Protein AF-A0A7T7VUC1-F1 (afdb_monomer)

Radius of gyration: 13.05 Å; Cα contacts (8 Å, |Δi|>4): 227; chains: 1; bounding box: 30×22×36 Å

Nearest PDB structures (foldseek):
  8wc1-assembly1_A  TM=5.436E-01  e=1.187E+00  Monoglobus pectinilyticus
  4y6x-assembly1_A-2  TM=5.041E-01  e=2.964E+00  Tobacco streak virus
  8ic1-assembly1_A  TM=3.530E-01  e=2.964E+00  Microbacterium arabinogalactanolyticum
  8hhv-assembly1_A  TM=3.294E-01  e=2.809E+00  Microbacterium arabinogalactanolyticum
  3osv-assembly1_A  TM=3.887E-01  e=7.809E+00  Pseudomonas aeruginosa

Sequence (94 aa):
MKIARLGPGCVVKETLIEASADLSAVNFTIGTESEPAKYGAAIAGPAANGAKIVYPPLARKLDANARAEDVFLFPSAAIAGAGAVRTTLRASHR

Solvent-accessible surface area (backbone atoms only — not comparable to full-atom values): 5127 Å² total; per-residue (Å²): 86,82,67,50,71,45,52,48,25,25,24,61,59,37,35,40,39,33,23,64,46,69,30,53,90,32,34,36,21,31,16,30,94,92,41,49,55,64,53,22,70,76,37,65,39,24,45,56,70,27,65,39,77,43,67,33,81,75,56,66,55,38,48,73,85,43,74,65,41,62,33,29,45,45,60,76,54,89,76,82,61,90,79,35,63,48,70,48,74,45,67,46,78,112

Foldseek 3Di:
DWADKAAAQKWWAKKKKFFQAAQQVKWKAKDAPVCRNQFHDTDGAAGHRDMDMGGGPDTPHRHNPHHTGTMDID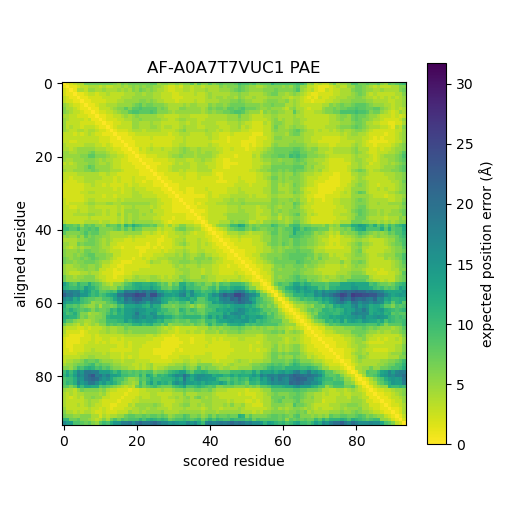IPDDDPDDPRMDMDIDMDRD

Mean predicted aligned error: 5.42 Å

Secondary structure (DSSP, 8-state):
-EEEEEPTTEEEEEEEEEESS--TT-EEEEE-SS-TTTT---EE-PPTTEEEEE--TT--PPPTTSPPEEEEEEESSPPPSTTSEEEEEEEEE-

Structure (mmCIF, N/CA/C/O backbone):
data_AF-A0A7T7VUC1-F1
#
_entry.id   AF-A0A7T7VUC1-F1
#
loop_
_atom_site.group_PDB
_atom_site.id
_atom_site.type_symbol
_atom_site.label_atom_id
_atom_site.label_alt_id
_atom_site.label_comp_id
_atom_site.label_asym_id
_atom_site.label_entity_id
_atom_site.label_seq_id
_atom_site.pdbx_PDB_ins_code
_atom_site.Cartn_x
_atom_site.Cartn_y
_atom_site.Cartn_z
_atom_site.occupancy
_atom_site.B_iso_or_equiv
_atom_site.auth_seq_id
_atom_site.auth_comp_id
_atom_site.auth_asym_id
_atom_site.auth_atom_id
_atom_site.pdbx_PDB_model_num
ATOM 1 N N . MET A 1 1 ? -3.268 9.249 -0.930 1.00 85.56 1 MET A N 1
ATOM 2 C CA . MET A 1 1 ? -2.124 9.763 -0.136 1.00 85.56 1 MET A CA 1
ATOM 3 C C . MET A 1 1 ? -0.826 9.365 -0.825 1.00 85.56 1 MET A C 1
ATOM 5 O O . MET A 1 1 ? -0.680 8.185 -1.112 1.00 85.56 1 MET A O 1
ATOM 9 N N . LYS A 1 2 ? 0.093 10.296 -1.121 1.00 87.38 2 LYS A N 1
ATOM 10 C CA . LYS A 1 2 ? 1.412 9.950 -1.687 1.00 87.38 2 LYS A CA 1
ATOM 11 C C . LYS A 1 2 ? 2.266 9.262 -0.621 1.00 87.38 2 LYS A C 1
ATOM 13 O O . LYS A 1 2 ? 2.347 9.772 0.491 1.00 87.38 2 LYS A O 1
ATOM 18 N N . ILE A 1 3 ? 2.895 8.138 -0.961 1.00 88.44 3 ILE A N 1
ATOM 19 C CA . ILE A 1 3 ? 3.702 7.346 -0.015 1.00 88.44 3 ILE A CA 1
ATOM 20 C C . ILE A 1 3 ? 5.169 7.203 -0.429 1.00 88.44 3 ILE A C 1
ATOM 22 O O . ILE A 1 3 ? 6.026 7.047 0.433 1.00 88.44 3 ILE A O 1
ATOM 26 N N . ALA A 1 4 ? 5.481 7.270 -1.725 1.00 88.00 4 ALA A N 1
ATOM 27 C CA . ALA A 1 4 ? 6.852 7.164 -2.217 1.00 88.00 4 ALA A CA 1
ATOM 28 C C . ALA A 1 4 ? 7.000 7.797 -3.606 1.00 88.00 4 ALA A C 1
ATOM 30 O O . ALA A 1 4 ? 6.012 8.072 -4.286 1.00 88.00 4 ALA A O 1
ATOM 31 N N . ARG A 1 5 ? 8.250 7.982 -4.039 1.00 89.19 5 ARG A N 1
ATOM 32 C CA . ARG A 1 5 ? 8.606 8.233 -5.437 1.00 89.19 5 ARG A CA 1
ATOM 33 C C . ARG A 1 5 ? 9.574 7.147 -5.896 1.00 89.19 5 ARG A C 1
ATOM 35 O O . ARG A 1 5 ? 10.651 7.010 -5.322 1.00 89.19 5 ARG A O 1
ATOM 42 N N . LEU A 1 6 ? 9.181 6.362 -6.894 1.00 86.25 6 LEU A N 1
ATOM 43 C CA . LEU A 1 6 ? 9.995 5.289 -7.457 1.00 86.25 6 LEU A CA 1
ATOM 44 C C . LEU A 1 6 ? 10.881 5.828 -8.572 1.00 86.25 6 LEU A C 1
ATOM 46 O O . LEU A 1 6 ? 10.396 6.460 -9.508 1.00 86.25 6 LEU A O 1
ATOM 50 N N . GLY A 1 7 ? 12.181 5.563 -8.469 1.00 84.12 7 GLY A N 1
ATOM 51 C CA . GLY A 1 7 ? 13.130 5.815 -9.547 1.00 84.12 7 GLY A CA 1
ATOM 52 C C . GLY A 1 7 ? 13.018 4.781 -10.677 1.00 84.12 7 GLY A C 1
ATOM 53 O O . GLY A 1 7 ? 12.476 3.693 -10.454 1.00 84.12 7 GLY A O 1
ATOM 54 N N . PRO A 1 8 ? 13.538 5.097 -11.875 1.00 83.38 8 PRO A N 1
ATOM 55 C CA . PRO A 1 8 ? 13.561 4.170 -13.007 1.00 83.38 8 PRO A CA 1
ATOM 56 C C . PRO A 1 8 ? 14.252 2.852 -12.629 1.00 83.38 8 PRO A C 1
ATOM 58 O O . PRO A 1 8 ? 15.188 2.849 -11.831 1.00 83.38 8 PRO A O 1
ATOM 61 N N . GLY A 1 9 ? 13.772 1.721 -13.154 1.00 78.56 9 GLY A N 1
ATOM 62 C CA . GLY A 1 9 ? 14.340 0.399 -12.855 1.00 78.56 9 GLY A CA 1
ATOM 63 C C . GLY A 1 9 ? 14.015 -0.164 -11.463 1.00 78.56 9 GLY A C 1
ATOM 64 O O . GLY A 1 9 ? 14.361 -1.314 -11.174 1.00 78.56 9 GLY A O 1
ATOM 65 N N . CYS A 1 10 ? 13.323 0.589 -10.601 1.00 84.12 10 CYS A N 1
ATOM 66 C CA . CYS A 1 10 ? 12.874 0.094 -9.304 1.00 84.12 10 CYS A CA 1
ATOM 67 C C . CYS A 1 10 ? 11.641 -0.813 -9.415 1.00 84.12 10 CYS A C 1
ATOM 69 O O . CYS A 1 10 ? 10.752 -0.636 -10.250 1.00 84.12 10 CYS A O 1
ATOM 71 N N . VAL A 1 11 ? 11.575 -1.775 -8.498 1.00 83.06 11 VAL A N 1
ATOM 72 C CA . VAL A 1 11 ? 10.455 -2.702 -8.327 1.00 83.06 11 VAL A CA 1
ATOM 73 C C . VAL A 1 11 ? 9.926 -2.583 -6.903 1.00 83.06 11 VAL A C 1
ATOM 75 O O . VAL A 1 11 ? 10.707 -2.714 -5.959 1.00 83.06 11 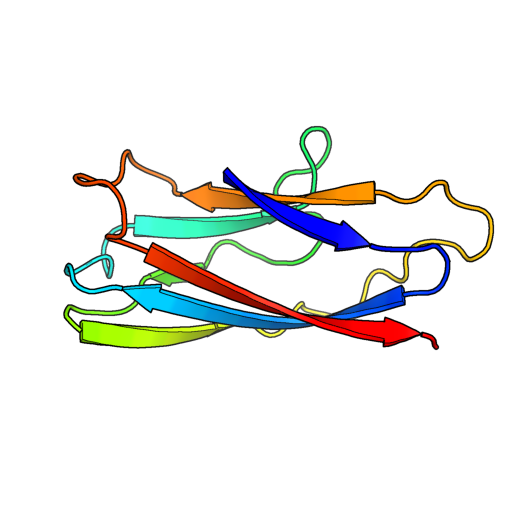VAL A O 1
ATOM 78 N N . VAL A 1 12 ? 8.612 -2.402 -6.741 1.00 83.56 12 VAL A N 1
ATOM 79 C CA . VAL A 1 12 ? 7.951 -2.497 -5.428 1.00 83.56 12 VAL A CA 1
ATOM 80 C C . VAL A 1 12 ? 7.976 -3.951 -4.962 1.00 83.56 12 VAL A C 1
ATOM 82 O O . VAL A 1 12 ? 7.507 -4.842 -5.669 1.00 83.56 12 VAL A O 1
ATOM 85 N N . LYS A 1 13 ? 8.552 -4.195 -3.783 1.00 84.75 13 LYS A N 1
ATOM 86 C CA . LYS A 1 13 ? 8.663 -5.528 -3.176 1.00 84.75 13 LYS A CA 1
ATOM 87 C C . LYS A 1 13 ? 7.547 -5.793 -2.189 1.00 84.75 13 LYS A C 1
ATOM 89 O O . LYS A 1 13 ? 6.918 -6.841 -2.240 1.00 84.75 13 LYS A O 1
ATOM 94 N N . GLU A 1 14 ? 7.320 -4.834 -1.307 1.00 87.19 14 GLU A N 1
ATOM 95 C CA . GLU A 1 14 ? 6.286 -4.909 -0.291 1.00 87.19 14 GLU A CA 1
ATOM 96 C C . GLU A 1 14 ? 5.878 -3.505 0.139 1.00 87.19 14 GLU A C 1
ATOM 98 O O . GLU A 1 14 ? 6.650 -2.545 0.040 1.00 87.19 14 GLU A O 1
ATOM 103 N N . THR A 1 15 ? 4.647 -3.394 0.619 1.00 87.62 15 THR A N 1
ATOM 104 C CA . THR A 1 15 ? 4.140 -2.197 1.281 1.00 87.62 15 THR A CA 1
ATOM 105 C C . THR A 1 15 ? 3.558 -2.597 2.625 1.00 87.62 15 THR A C 1
ATOM 107 O O . THR A 1 15 ? 2.643 -3.412 2.689 1.00 87.62 15 THR A O 1
ATOM 110 N N . LEU A 1 16 ? 4.104 -2.032 3.694 1.00 90.50 16 LEU A N 1
ATOM 111 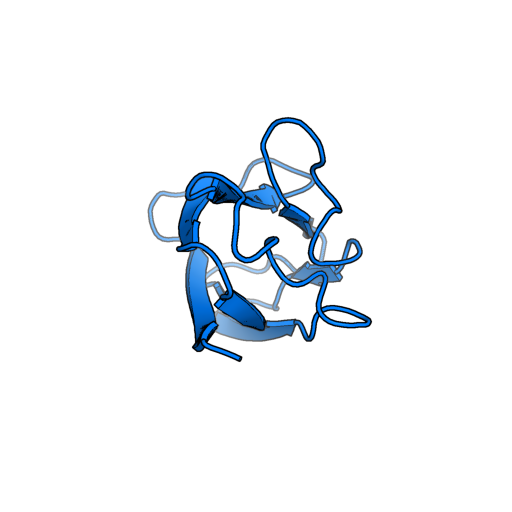C CA . LEU A 1 16 ? 3.603 -2.172 5.053 1.00 90.50 16 LEU A CA 1
ATOM 112 C C . LEU A 1 16 ? 2.631 -1.026 5.343 1.00 90.50 16 LEU A C 1
ATOM 114 O O . LEU A 1 16 ? 2.981 0.139 5.149 1.00 90.50 16 LEU A O 1
ATOM 118 N N . ILE A 1 17 ? 1.439 -1.364 5.822 1.00 90.38 17 ILE A N 1
ATOM 119 C CA . ILE A 1 17 ? 0.412 -0.430 6.284 1.00 90.38 17 ILE A CA 1
ATOM 120 C C . ILE A 1 17 ? 0.197 -0.689 7.769 1.00 90.38 17 ILE A C 1
ATOM 122 O O . ILE A 1 17 ? -0.241 -1.771 8.149 1.00 90.38 17 ILE A O 1
ATOM 126 N N . GLU A 1 18 ? 0.495 0.299 8.597 1.00 90.88 18 GLU A N 1
ATOM 127 C CA . GLU A 1 18 ? 0.260 0.276 10.039 1.00 90.88 18 GLU A CA 1
ATOM 128 C C . GLU A 1 18 ? -0.851 1.270 10.352 1.00 90.88 18 GLU A C 1
ATOM 130 O O . GLU A 1 18 ? -0.873 2.362 9.777 1.00 90.88 18 GLU A O 1
ATOM 135 N N . ALA A 1 19 ? -1.764 0.911 11.250 1.00 89.62 19 ALA A N 1
ATOM 136 C CA . ALA A 1 19 ? -2.829 1.812 11.662 1.00 89.62 19 ALA A CA 1
ATOM 137 C C . ALA A 1 19 ? -3.052 1.780 13.168 1.00 89.62 19 ALA A C 1
ATOM 139 O O . ALA A 1 19 ? -3.001 0.722 13.788 1.00 89.62 19 ALA A O 1
ATOM 140 N N . SER A 1 20 ? -3.347 2.940 13.751 1.00 88.31 20 SER A N 1
ATOM 141 C CA . SER A 1 20 ? -3.766 3.049 15.154 1.00 88.31 20 SER A CA 1
ATOM 142 C C . SER A 1 20 ? -5.273 2.828 15.341 1.00 88.31 20 SER A C 1
ATOM 144 O O . SER A 1 20 ? -5.709 2.434 16.419 1.00 88.31 20 SER A O 1
ATO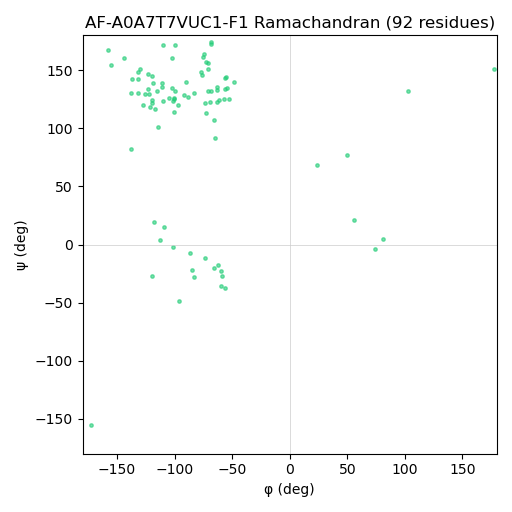M 146 N N . ALA A 1 21 ? -6.070 3.023 14.286 1.00 88.56 21 ALA A N 1
ATOM 147 C CA . ALA A 1 21 ? -7.511 2.766 14.258 1.00 88.56 21 ALA A CA 1
ATOM 148 C C . ALA A 1 21 ? -7.843 1.449 13.539 1.00 88.56 21 ALA A C 1
ATOM 150 O O . ALA A 1 21 ? -7.034 0.937 12.766 1.00 88.56 21 ALA A O 1
ATOM 151 N N . ASP A 1 22 ? -9.039 0.904 13.783 1.00 89.12 22 ASP A N 1
ATOM 152 C CA . ASP A 1 22 ? -9.527 -0.265 13.048 1.00 89.12 22 ASP A CA 1
ATOM 153 C C . ASP A 1 22 ? -9.908 0.130 11.619 1.00 89.12 22 ASP A C 1
ATOM 155 O O . ASP A 1 22 ? -10.853 0.889 11.399 1.00 89.12 22 ASP A O 1
ATOM 159 N N . LEU A 1 23 ? -9.151 -0.383 10.649 1.00 90.50 23 LEU A N 1
ATOM 160 C CA . LEU A 1 23 ? -9.347 -0.149 9.222 1.00 90.50 23 LEU A CA 1
ATOM 161 C C . LEU A 1 23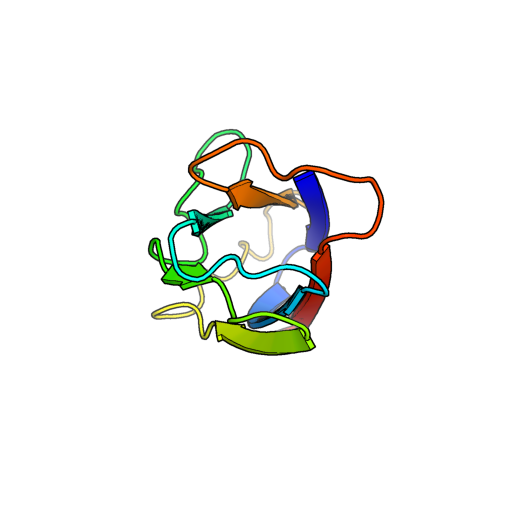 ? -9.662 -1.451 8.481 1.00 90.50 23 LEU A C 1
ATOM 163 O O . LEU A 1 23 ? -9.537 -1.505 7.258 1.00 90.50 23 LEU A O 1
ATOM 167 N N . SER A 1 24 ? -10.098 -2.496 9.191 1.00 89.50 24 SER A N 1
ATOM 168 C CA . SER A 1 24 ? -10.453 -3.793 8.601 1.00 89.50 24 SER A CA 1
ATOM 169 C C . SER A 1 24 ? -11.576 -3.698 7.558 1.00 89.50 24 SER A C 1
ATOM 171 O O . SER A 1 24 ? -11.605 -4.488 6.615 1.00 89.50 24 SER A O 1
ATOM 173 N N . ALA A 1 25 ? -12.452 -2.694 7.673 1.00 89.44 25 ALA A N 1
ATOM 174 C CA . ALA A 1 25 ? -13.517 -2.395 6.712 1.00 89.44 25 ALA A CA 1
ATOM 175 C C . ALA A 1 25 ? -13.080 -1.491 5.539 1.00 89.44 25 ALA A C 1
ATOM 177 O O . ALA A 1 25 ? -13.855 -1.266 4.609 1.00 89.44 25 ALA A O 1
ATOM 178 N N . VAL A 1 26 ? -11.860 -0.948 5.571 1.00 89.94 26 VAL A N 1
ATOM 179 C CA . VAL A 1 26 ? -11.329 -0.074 4.520 1.00 89.94 26 VAL A CA 1
ATOM 180 C C . VAL A 1 26 ? -10.414 -0.886 3.622 1.00 89.94 26 VAL A C 1
ATOM 182 O O . VAL A 1 26 ? -9.460 -1.502 4.087 1.00 89.94 26 VAL A O 1
ATOM 185 N N . ASN A 1 27 ? -10.668 -0.861 2.320 1.00 91.00 27 ASN A N 1
ATOM 186 C CA . ASN A 1 27 ? -9.767 -1.461 1.349 1.00 91.00 27 ASN A CA 1
ATOM 187 C C . ASN A 1 27 ? -8.734 -0.439 0.883 1.00 91.00 27 ASN A C 1
ATOM 189 O O . ASN 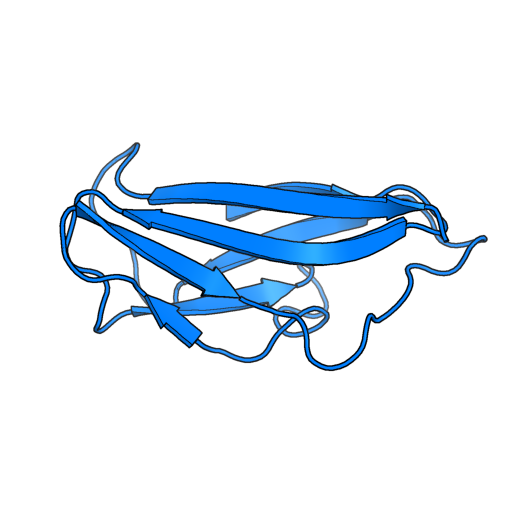A 1 27 ? -9.057 0.720 0.638 1.00 91.00 27 ASN A O 1
ATOM 193 N N . PHE A 1 28 ? -7.497 -0.883 0.722 1.00 89.25 28 PHE A N 1
ATOM 194 C CA . PHE A 1 28 ? -6.371 -0.081 0.279 1.00 89.25 28 PHE A CA 1
ATOM 195 C C . PHE A 1 28 ? -5.877 -0.576 -1.070 1.00 89.25 28 PHE A C 1
ATOM 197 O O . PHE A 1 28 ? -5.646 -1.768 -1.249 1.00 89.25 28 PHE A O 1
ATOM 204 N N . THR A 1 29 ? -5.674 0.348 -2.001 1.00 90.12 29 THR A N 1
ATOM 205 C CA . THR A 1 29 ? -5.081 0.057 -3.311 1.00 90.12 29 THR A CA 1
ATOM 206 C C . THR A 1 29 ? -3.797 0.861 -3.475 1.00 90.12 29 THR A C 1
ATOM 208 O O . THR A 1 29 ? -3.699 1.981 -2.966 1.00 90.12 29 THR A O 1
ATOM 211 N N . ILE A 1 30 ? -2.797 0.283 -4.142 1.00 87.81 30 ILE A N 1
ATOM 212 C CA . ILE A 1 30 ? -1.487 0.906 -4.341 1.00 87.81 30 ILE A CA 1
ATOM 213 C C . ILE A 1 30 ? -1.242 1.061 -5.837 1.00 87.81 30 ILE A C 1
ATOM 215 O O . ILE A 1 30 ? -1.254 0.087 -6.596 1.00 87.81 30 ILE A O 1
ATOM 219 N N . GLY A 1 31 ? -0.968 2.290 -6.253 1.00 88.69 31 GLY A N 1
ATOM 220 C CA . GLY A 1 31 ? -0.830 2.610 -7.663 1.00 88.69 31 GLY A CA 1
ATOM 221 C C . GLY A 1 31 ? -0.341 4.026 -7.896 1.00 88.69 31 GLY A C 1
ATOM 222 O O . GLY A 1 31 ? 0.313 4.628 -7.045 1.00 88.69 31 GLY A O 1
ATOM 223 N N . THR A 1 32 ? -0.677 4.544 -9.065 1.00 89.81 32 THR A N 1
ATOM 224 C CA . THR A 1 32 ? -0.406 5.920 -9.488 1.00 89.81 32 THR A CA 1
ATOM 225 C C . THR A 1 32 ? -1.718 6.687 -9.560 1.00 89.81 32 THR A C 1
ATOM 227 O O . THR A 1 32 ? -2.789 6.092 -9.463 1.00 89.81 32 THR A O 1
ATOM 230 N N . GLU A 1 33 ? -1.663 8.003 -9.763 1.00 89.81 33 GLU A N 1
ATOM 231 C CA . GLU A 1 33 ? -2.884 8.787 -10.001 1.00 89.81 33 GLU A CA 1
ATOM 232 C C . GLU A 1 33 ? -3.652 8.313 -11.244 1.00 89.81 33 GLU A C 1
ATOM 234 O O . GLU A 1 33 ? -4.878 8.297 -11.237 1.00 89.81 33 GLU A O 1
ATOM 239 N N . SER A 1 34 ? -2.939 7.893 -12.293 1.00 89.06 34 SER A N 1
ATOM 240 C CA . SER A 1 34 ? -3.534 7.416 -13.546 1.00 89.06 34 SER A CA 1
ATOM 241 C C . SER A 1 34 ? -3.964 5.946 -13.515 1.00 89.06 34 SER A C 1
ATOM 243 O O . SER A 1 34 ? -4.884 5.566 -14.232 1.00 89.06 34 SER A O 1
ATOM 245 N N . GLU A 1 35 ? -3.315 5.111 -12.702 1.00 88.38 35 GLU A N 1
ATOM 246 C CA . GLU A 1 35 ? -3.568 3.671 -12.601 1.00 88.38 35 GLU A CA 1
ATOM 247 C C . GLU A 1 35 ? -3.544 3.255 -11.109 1.00 88.38 35 GLU A C 1
ATOM 249 O O . GLU A 1 35 ? -2.528 2.764 -10.599 1.00 88.38 35 GLU A O 1
ATOM 254 N N . PRO A 1 36 ? -4.658 3.447 -10.368 1.00 87.12 36 PRO A N 1
ATOM 255 C CA . PRO A 1 36 ? -4.708 3.263 -8.909 1.00 87.12 36 PRO A CA 1
ATOM 256 C C . PRO A 1 36 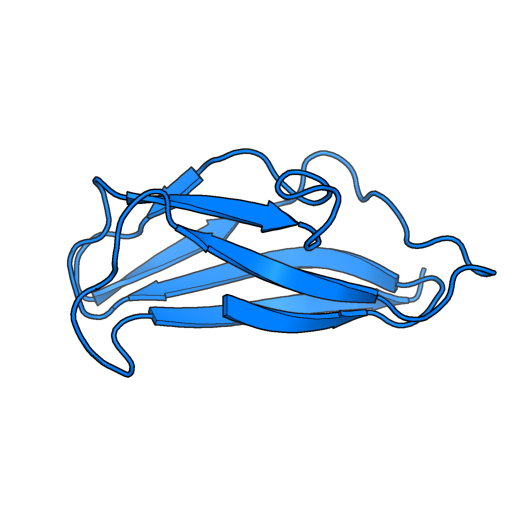? -4.419 1.843 -8.408 1.00 87.12 36 PRO A C 1
ATOM 258 O O . PRO A 1 36 ? -4.096 1.672 -7.235 1.00 87.12 36 PRO A O 1
ATOM 261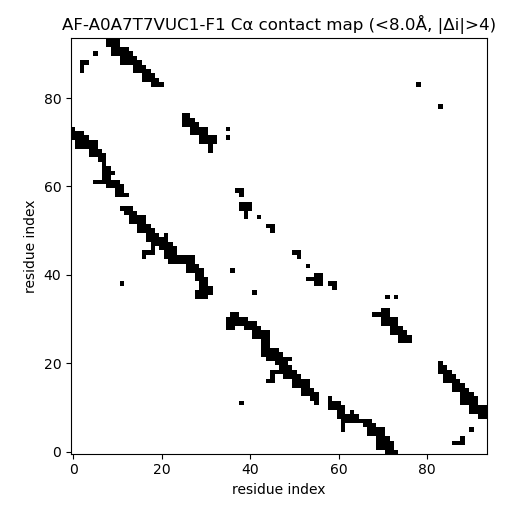 N N . ALA A 1 37 ? -4.504 0.839 -9.287 1.00 85.69 37 ALA A N 1
ATOM 262 C CA . ALA A 1 37 ? -4.225 -0.570 -8.999 1.00 85.69 37 ALA A CA 1
ATOM 263 C C . ALA A 1 37 ? -2.935 -1.094 -9.660 1.00 85.69 37 ALA A C 1
ATOM 265 O O . ALA A 1 37 ? -2.724 -2.303 -9.742 1.00 85.69 37 ALA A O 1
ATOM 266 N N . LYS A 1 38 ? -2.058 -0.200 -10.141 1.00 84.31 38 LYS A N 1
ATOM 267 C CA . LYS A 1 38 ? -0.839 -0.570 -10.883 1.00 84.31 38 LYS A CA 1
ATOM 268 C C . LYS A 1 38 ? 0.085 -1.526 -10.123 1.00 84.31 38 LYS A C 1
ATOM 270 O O . LYS A 1 38 ? 0.704 -2.391 -10.741 1.00 84.31 38 LYS A O 1
ATOM 275 N N . TYR A 1 39 ? 0.208 -1.351 -8.806 1.00 81.69 39 TYR A N 1
ATOM 276 C CA . TYR A 1 39 ? 1.175 -2.066 -7.965 1.00 81.69 39 TYR A CA 1
ATOM 277 C C . TYR A 1 39 ? 0.526 -3.037 -6.975 1.00 81.69 39 TYR A C 1
ATOM 279 O O . TYR A 1 39 ? 1.224 -3.636 -6.163 1.00 81.69 39 TYR A O 1
ATOM 287 N N . GLY A 1 40 ? -0.791 -3.213 -6.999 1.00 77.44 40 GLY A N 1
ATOM 288 C CA . GLY A 1 40 ? -1.461 -4.092 -6.052 1.00 77.44 40 GLY A CA 1
ATOM 289 C C . GLY A 1 40 ? -2.968 -4.097 -6.218 1.00 77.44 40 GLY A C 1
ATOM 290 O O . GLY A 1 40 ? -3.565 -3.106 -6.632 1.00 77.44 40 GLY A O 1
ATOM 291 N N . ALA A 1 41 ? -3.573 -5.227 -5.863 1.00 75.12 41 ALA A N 1
ATOM 292 C CA . ALA A 1 41 ? -5.017 -5.326 -5.726 1.00 75.12 41 ALA A CA 1
ATOM 293 C C . ALA A 1 41 ? -5.492 -4.630 -4.442 1.00 75.12 41 ALA A C 1
ATOM 295 O O . ALA A 1 41 ? -4.703 -4.368 -3.529 1.00 75.12 41 ALA A O 1
ATOM 296 N N . ALA A 1 42 ? -6.797 -4.371 -4.372 1.00 84.44 42 ALA A N 1
ATOM 297 C CA . ALA A 1 42 ? -7.440 -3.879 -3.165 1.00 84.44 42 ALA A CA 1
ATOM 298 C C . ALA A 1 42 ? -7.280 -4.898 -2.023 1.00 84.44 42 ALA A C 1
ATOM 300 O O . ALA A 1 42 ? -7.666 -6.060 -2.157 1.00 84.44 42 ALA A O 1
ATOM 301 N N . ILE A 1 43 ? -6.721 -4.457 -0.898 1.00 87.25 43 ILE A N 1
ATOM 302 C CA . ILE A 1 43 ? -6.538 -5.273 0.306 1.00 87.25 43 ILE A CA 1
ATOM 303 C C . ILE A 1 43 ? -7.218 -4.615 1.499 1.00 87.25 43 ILE A C 1
ATOM 305 O O . ILE A 1 43 ? -7.038 -3.423 1.734 1.00 87.25 43 ILE A O 1
ATOM 309 N N . ALA A 1 44 ? -7.965 -5.394 2.280 1.00 89.44 44 ALA A N 1
ATOM 310 C CA . ALA A 1 44 ? -8.542 -4.906 3.532 1.00 89.44 44 ALA A CA 1
ATOM 311 C C . ALA A 1 44 ? -7.439 -4.369 4.453 1.00 89.44 44 ALA A C 1
ATOM 313 O O . ALA A 1 44 ? -6.355 -4.953 4.488 1.00 89.44 44 ALA A O 1
ATOM 314 N N . GLY A 1 45 ? -7.698 -3.299 5.195 1.00 90.00 45 GLY A N 1
ATOM 315 C CA . GLY A 1 45 ? -6.748 -2.699 6.122 1.00 90.00 45 GLY A CA 1
ATOM 316 C C . GLY A 1 45 ? -6.441 -3.566 7.343 1.00 90.00 45 GLY A C 1
ATOM 317 O O . GLY A 1 45 ? -7.020 -4.643 7.522 1.00 90.00 45 GLY A O 1
ATOM 318 N N . PRO A 1 46 ? -5.487 -3.128 8.180 1.00 92.00 46 PRO A N 1
ATOM 319 C CA . PRO A 1 46 ? -5.232 -3.749 9.473 1.00 92.00 46 PRO A CA 1
ATOM 320 C C . PRO A 1 46 ? -6.347 -3.432 10.484 1.00 92.00 46 PRO A C 1
ATOM 322 O O . PRO A 1 46 ? -7.042 -2.421 10.373 1.00 92.00 46 PRO A O 1
ATOM 325 N N . ALA A 1 47 ? -6.479 -4.289 11.498 1.00 91.00 47 ALA A N 1
ATOM 326 C CA . ALA A 1 47 ? -7.247 -3.980 12.703 1.00 91.00 47 ALA A CA 1
ATOM 327 C C . ALA A 1 47 ? -6.559 -2.872 13.529 1.00 91.00 47 ALA A C 1
ATOM 329 O O . ALA A 1 47 ? -5.427 -2.479 13.232 1.00 91.00 47 ALA A O 1
ATOM 330 N N . ALA A 1 48 ? -7.225 -2.387 14.580 1.00 88.69 48 ALA A N 1
ATOM 331 C CA . ALA A 1 48 ? -6.689 -1.333 15.442 1.00 88.69 48 ALA A CA 1
ATOM 332 C C . ALA A 1 48 ? -5.320 -1.700 16.033 1.00 88.69 48 ALA A C 1
ATOM 334 O O . ALA A 1 48 ? -5.134 -2.802 16.550 1.00 88.69 48 ALA A O 1
ATOM 335 N N . ASN A 1 49 ? -4.374 -0.756 15.970 1.00 89.06 49 ASN A N 1
ATOM 336 C CA . ASN A 1 49 ? -2.967 -0.929 16.361 1.00 89.06 49 ASN A CA 1
ATOM 337 C C . ASN A 1 49 ? -2.258 -2.089 15.635 1.00 89.06 49 ASN A C 1
ATOM 339 O O . ASN A 1 49 ? -1.262 -2.623 16.124 1.00 89.06 49 ASN A O 1
ATOM 343 N N . GLY A 1 50 ? -2.791 -2.501 14.484 1.00 90.00 50 GLY A N 1
ATOM 344 C CA . GLY A 1 50 ? -2.283 -3.598 13.681 1.00 90.00 50 GLY A CA 1
ATOM 345 C C . GLY A 1 50 ? -1.430 -3.134 12.508 1.00 90.00 50 GLY A C 1
ATOM 346 O O . GLY A 1 50 ? -1.362 -1.955 12.152 1.00 90.00 50 GLY A O 1
ATOM 347 N N . ALA A 1 51 ? -0.816 -4.116 11.855 1.00 91.12 51 ALA A N 1
ATOM 348 C CA . ALA A 1 51 ? -0.047 -3.922 10.641 1.00 91.12 51 ALA A CA 1
ATOM 349 C C . ALA A 1 51 ? -0.448 -4.946 9.579 1.00 91.12 51 ALA A C 1
ATOM 351 O O . ALA A 1 51 ? -0.820 -6.079 9.892 1.00 91.12 51 ALA A O 1
ATOM 352 N N . LYS A 1 52 ? -0.358 -4.554 8.310 1.00 88.62 52 LYS A N 1
ATOM 353 C CA . LYS A 1 52 ? -0.614 -5.434 7.175 1.00 88.62 52 LYS A CA 1
ATOM 354 C C . LYS A 1 52 ? 0.420 -5.219 6.089 1.00 88.62 52 LYS A C 1
ATOM 356 O O . LYS A 1 52 ? 0.685 -4.089 5.688 1.00 88.62 52 LYS A O 1
ATOM 361 N N . ILE A 1 53 ? 0.997 -6.320 5.620 1.00 87.38 53 ILE A N 1
ATOM 362 C CA . ILE A 1 53 ? 1.969 -6.314 4.530 1.00 87.38 53 ILE A CA 1
ATOM 363 C C . ILE A 1 53 ? 1.257 -6.705 3.244 1.00 87.38 53 ILE A C 1
ATOM 365 O O . ILE A 1 53 ? 0.521 -7.691 3.190 1.00 87.38 53 ILE A O 1
ATOM 369 N N . VAL A 1 54 ? 1.496 -5.916 2.207 1.00 82.88 54 VAL A N 1
ATOM 370 C CA . VAL A 1 54 ? 1.012 -6.145 0.854 1.00 82.88 54 VAL A CA 1
ATOM 371 C C . VAL A 1 54 ? 2.190 -6.508 -0.016 1.00 82.88 54 VAL A C 1
ATOM 373 O O . VAL A 1 54 ? 3.135 -5.729 -0.147 1.00 82.88 54 VAL A O 1
ATOM 376 N N . TYR A 1 55 ? 2.095 -7.669 -0.649 1.00 82.38 55 TYR A N 1
ATOM 377 C CA . TYR A 1 55 ? 3.013 -8.093 -1.691 1.00 82.38 55 TYR A CA 1
ATOM 378 C C . TYR A 1 55 ? 2.347 -7.846 -3.051 1.00 82.38 55 TYR A C 1
ATOM 380 O O . TYR A 1 55 ? 1.326 -8.473 -3.343 1.00 82.38 55 TYR A O 1
ATOM 388 N N . PRO A 1 56 ? 2.879 -6.933 -3.883 1.00 74.50 56 PRO A N 1
ATOM 389 C CA . PRO A 1 56 ? 2.418 -6.736 -5.251 1.00 74.50 56 PRO A CA 1
ATOM 390 C C . PRO A 1 56 ? 2.414 -8.058 -6.031 1.00 74.50 56 PRO A C 1
ATOM 392 O O . PRO A 1 56 ? 3.466 -8.705 -6.111 1.00 74.50 56 PRO A O 1
ATOM 395 N N . PRO A 1 57 ? 1.288 -8.471 -6.644 1.00 64.19 57 PRO A N 1
ATOM 396 C CA . PRO A 1 57 ? 1.290 -9.600 -7.559 1.00 64.19 57 PRO A CA 1
ATOM 397 C C . PRO A 1 57 ? 2.126 -9.211 -8.784 1.00 64.19 57 PRO A C 1
ATOM 399 O O . PRO A 1 57 ? 1.733 -8.360 -9.573 1.00 64.19 57 PRO A O 1
ATOM 402 N N . LEU A 1 58 ? 3.320 -9.800 -8.886 1.00 54.66 58 LEU A N 1
ATOM 403 C CA . LEU A 1 58 ? 4.288 -9.618 -9.971 1.00 54.66 58 LEU A CA 1
ATOM 404 C C . LEU A 1 58 ? 4.587 -8.148 -10.303 1.00 54.66 58 LEU A C 1
ATOM 406 O O . LEU A 1 58 ? 4.156 -7.617 -11.319 1.00 54.66 58 LEU A O 1
ATOM 410 N N . ALA A 1 59 ? 5.403 -7.527 -9.446 1.00 54.19 59 ALA A N 1
ATOM 411 C CA . ALA A 1 59 ? 6.509 -6.646 -9.830 1.00 54.19 59 ALA A CA 1
ATOM 412 C C . ALA A 1 59 ? 6.384 -5.991 -11.222 1.00 54.19 59 ALA A C 1
ATOM 414 O O . ALA A 1 59 ? 7.173 -6.293 -12.122 1.00 54.19 59 ALA A O 1
ATOM 415 N N . ARG A 1 60 ? 5.430 -5.066 -11.403 1.00 62.22 60 ARG A N 1
ATOM 416 C CA . ARG A 1 60 ? 5.476 -4.138 -12.536 1.00 62.22 60 ARG A CA 1
ATOM 417 C C . ARG A 1 60 ? 6.702 -3.258 -12.333 1.00 62.22 60 ARG A C 1
ATOM 419 O O . ARG A 1 60 ? 6.667 -2.280 -11.592 1.00 62.22 60 ARG A O 1
ATOM 426 N N . LYS A 1 61 ? 7.824 -3.697 -12.906 1.00 64.25 61 LYS A N 1
ATOM 427 C CA . LYS A 1 61 ? 9.078 -2.954 -12.942 1.00 64.25 61 LYS A CA 1
ATOM 428 C C . LYS A 1 61 ? 8.777 -1.619 -13.605 1.00 64.25 61 LYS A C 1
ATOM 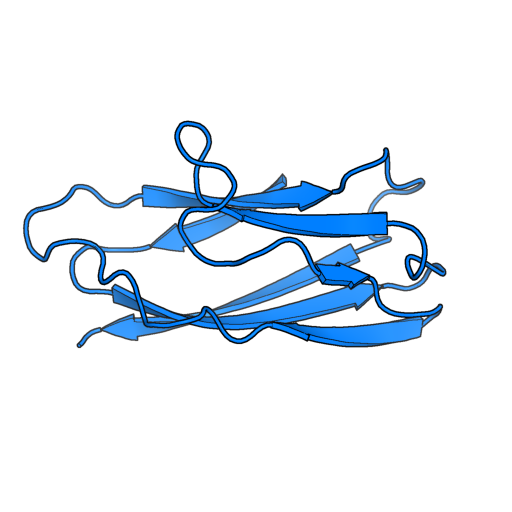430 O O . LYS A 1 61 ? 8.222 -1.599 -14.703 1.00 64.25 61 LYS A O 1
ATOM 435 N N . LEU A 1 62 ? 9.116 -0.522 -12.932 1.00 68.12 62 LEU A N 1
ATOM 436 C CA . LEU A 1 62 ? 9.139 0.757 -13.616 1.00 68.12 62 LEU A CA 1
ATOM 437 C C . LEU A 1 62 ? 10.208 0.637 -14.701 1.00 68.12 62 LEU A C 1
ATOM 439 O O . LEU A 1 62 ? 11.344 0.261 -14.392 1.00 68.12 62 LEU A O 1
ATOM 443 N N . ASP A 1 63 ? 9.820 0.863 -15.957 1.00 66.31 63 ASP A N 1
ATOM 444 C CA . ASP A 1 63 ? 10.730 0.730 -17.094 1.00 66.31 63 ASP A CA 1
ATOM 445 C C . ASP A 1 63 ? 12.035 1.487 -16.795 1.00 66.31 63 ASP A C 1
ATOM 447 O O . ASP A 1 63 ? 12.016 2.557 -16.179 1.00 66.31 63 ASP A O 1
ATOM 451 N N . ALA A 1 64 ? 13.177 0.918 -17.179 1.00 65.44 64 ALA A N 1
ATOM 452 C CA . ALA A 1 64 ? 14.476 1.540 -16.928 1.00 65.44 64 ALA A CA 1
ATOM 453 C C . ALA A 1 64 ? 14.588 2.923 -17.597 1.00 65.44 64 ALA A C 1
ATOM 455 O O . ALA A 1 64 ? 15.357 3.763 -17.138 1.00 65.44 64 ALA A O 1
ATOM 456 N N . ASN A 1 65 ? 13.779 3.166 -18.634 1.00 67.50 65 ASN A N 1
ATOM 457 C CA . ASN A 1 65 ? 13.697 4.432 -19.355 1.00 67.50 65 ASN A CA 1
ATOM 458 C C . ASN A 1 65 ? 12.485 5.290 -18.952 1.00 67.50 65 ASN A C 1
ATOM 460 O O . ASN A 1 65 ? 12.303 6.388 -19.484 1.00 67.50 65 ASN A O 1
ATOM 464 N N . ALA A 1 66 ? 11.628 4.812 -18.046 1.00 73.75 66 ALA A N 1
ATOM 465 C CA . ALA A 1 66 ? 10.497 5.600 -17.572 1.00 73.75 66 ALA A CA 1
ATOM 466 C C . ALA A 1 66 ? 10.973 6.752 -16.682 1.00 73.75 66 ALA A C 1
ATOM 468 O O . ALA A 1 66 ? 12.036 6.714 -16.065 1.00 73.75 66 ALA A O 1
ATOM 469 N N . ARG A 1 67 ? 10.151 7.797 -16.583 1.00 81.38 67 ARG A N 1
ATOM 470 C CA . ARG A 1 67 ? 10.365 8.847 -15.585 1.00 81.38 67 ARG A CA 1
ATOM 471 C C . ARG A 1 67 ? 10.048 8.305 -14.197 1.00 81.38 67 ARG A C 1
ATOM 473 O O . ARG A 1 67 ? 9.183 7.446 -14.049 1.00 81.38 67 ARG A O 1
ATOM 480 N N . ALA A 1 68 ? 10.716 8.862 -13.188 1.00 85.38 68 ALA A N 1
ATOM 481 C CA . ALA A 1 68 ? 10.391 8.572 -11.801 1.00 85.38 68 ALA A CA 1
ATOM 482 C C . ALA A 1 68 ? 8.907 8.848 -11.530 1.00 85.38 68 ALA A C 1
ATOM 484 O O . ALA A 1 68 ? 8.398 9.908 -11.904 1.00 85.38 68 ALA A O 1
ATOM 485 N N . GLU A 1 69 ? 8.250 7.921 -10.849 1.00 86.94 69 GLU A N 1
ATOM 486 C CA . GLU A 1 69 ? 6.802 7.902 -10.691 1.00 86.94 69 GLU A CA 1
ATOM 487 C C . GLU A 1 69 ? 6.411 8.009 -9.220 1.00 86.94 69 GLU A C 1
ATOM 489 O O . GLU A 1 69 ? 7.039 7.406 -8.347 1.00 86.94 69 GLU A O 1
ATOM 494 N N . ASP A 1 70 ? 5.373 8.786 -8.937 1.00 90.62 70 ASP A N 1
ATOM 495 C CA . ASP A 1 70 ? 4.836 8.906 -7.591 1.00 90.62 70 ASP A CA 1
ATOM 496 C C . ASP A 1 70 ? 3.865 7.758 -7.302 1.00 90.62 70 ASP A C 1
ATOM 498 O O . ASP A 1 70 ? 2.956 7.472 -8.082 1.00 90.62 70 ASP A O 1
ATOM 502 N N . VAL A 1 71 ? 4.068 7.105 -6.158 1.00 88.06 71 VAL A N 1
ATOM 503 C CA . VAL A 1 71 ? 3.233 6.001 -5.685 1.00 88.06 71 VAL A CA 1
ATOM 504 C C . VAL A 1 71 ? 2.299 6.506 -4.607 1.00 88.06 71 VAL A C 1
ATOM 506 O O . VAL A 1 71 ? 2.710 7.190 -3.661 1.00 88.06 71 VAL A O 1
ATOM 509 N N . PHE A 1 72 ? 1.042 6.109 -4.733 1.00 90.38 72 PHE A N 1
ATOM 510 C CA . PHE A 1 72 ? -0.042 6.521 -3.870 1.00 90.38 72 PHE A CA 1
ATOM 511 C C . PHE A 1 72 ? -0.723 5.316 -3.233 1.00 90.38 72 PHE A C 1
ATOM 513 O O . PHE A 1 72 ? -0.852 4.249 -3.832 1.00 90.38 72 PHE A O 1
ATOM 520 N N . LEU A 1 73 ? -1.188 5.540 -2.008 1.00 89.44 73 LEU A N 1
ATOM 521 C CA . LEU A 1 73 ? -2.116 4.684 -1.294 1.00 89.44 73 LEU A CA 1
ATOM 522 C C . LEU A 1 73 ? -3.526 5.279 -1.392 1.00 89.44 73 LEU A C 1
ATOM 524 O O . LEU A 1 73 ? -3.741 6.441 -1.014 1.00 89.44 73 LEU A O 1
ATOM 528 N N . PHE A 1 74 ? -4.468 4.477 -1.879 1.00 91.06 74 PHE A N 1
ATOM 529 C CA . PHE A 1 74 ? -5.868 4.837 -2.090 1.00 91.06 74 PHE A CA 1
ATOM 530 C C . PHE A 1 74 ? -6.768 4.022 -1.155 1.00 91.06 74 PHE A C 1
ATOM 532 O O . PHE A 1 74 ? -7.008 2.843 -1.428 1.00 91.06 74 PHE A O 1
ATOM 539 N N . PRO A 1 75 ? -7.247 4.606 -0.045 1.00 91.31 75 PRO A N 1
ATOM 540 C CA . PRO A 1 75 ? -8.265 3.973 0.780 1.00 91.31 75 PRO A CA 1
ATOM 541 C C . PRO A 1 75 ? -9.651 4.084 0.124 1.00 91.31 75 PRO A C 1
ATOM 543 O O . PRO A 1 75 ? -9.967 5.094 -0.502 1.00 91.31 75 PRO A O 1
ATOM 546 N N . SER A 1 76 ? -10.496 3.067 0.297 1.00 91.81 76 SER A N 1
ATOM 547 C CA . SER A 1 76 ? -11.868 3.028 -0.234 1.00 91.81 76 SER A CA 1
ATOM 548 C C . SER A 1 76 ? -12.847 3.937 0.513 1.00 91.81 76 SER A C 1
ATOM 550 O O . SER A 1 76 ? -13.971 4.134 0.063 1.00 91.81 76 SER A O 1
ATOM 552 N N . ALA A 1 77 ? -12.440 4.458 1.668 1.00 89.00 77 ALA A N 1
ATOM 553 C CA . ALA A 1 77 ? -13.209 5.373 2.495 1.00 89.00 77 ALA A CA 1
ATOM 554 C C . ALA A 1 77 ? -12.272 6.396 3.148 1.00 89.00 77 ALA A C 1
ATOM 556 O O . ALA A 1 77 ? -11.062 6.177 3.254 1.00 89.00 77 ALA A O 1
ATOM 557 N N . ALA A 1 78 ? -12.833 7.519 3.593 1.00 85.12 78 ALA A N 1
ATOM 558 C CA . ALA A 1 78 ? -12.078 8.516 4.338 1.00 85.12 78 ALA A CA 1
ATOM 559 C C . ALA A 1 78 ? -11.564 7.925 5.660 1.00 85.12 78 ALA A C 1
ATOM 561 O O . ALA A 1 78 ? -12.300 7.255 6.382 1.00 85.12 78 ALA A O 1
ATOM 562 N N . ILE A 1 79 ? -10.301 8.198 5.980 1.00 83.81 79 ILE A N 1
ATOM 563 C CA . ILE A 1 79 ? -9.671 7.764 7.227 1.00 83.81 79 ILE A CA 1
ATOM 564 C C . ILE A 1 79 ? -9.738 8.932 8.206 1.00 83.81 79 ILE A C 1
ATOM 566 O O . ILE A 1 79 ? -9.221 10.013 7.919 1.00 83.81 79 ILE A O 1
ATOM 570 N N . ALA A 1 80 ? -10.395 8.733 9.346 1.00 69.94 80 ALA A N 1
ATOM 571 C CA . ALA A 1 80 ? -10.499 9.761 10.371 1.00 69.94 80 ALA A CA 1
ATOM 572 C C . ALA A 1 80 ? -9.156 9.920 11.107 1.00 69.94 80 ALA A C 1
ATOM 574 O O . ALA A 1 80 ? -8.659 8.973 11.710 1.00 69.94 80 ALA A O 1
ATOM 575 N N . GLY A 1 81 ? -8.592 11.131 11.083 1.00 64.31 81 GLY A N 1
ATOM 576 C CA . GLY A 1 81 ? -7.438 11.516 11.900 1.00 64.31 81 GLY A CA 1
ATOM 577 C C . GLY A 1 81 ? -6.099 11.560 11.157 1.00 64.31 81 GLY A C 1
ATOM 578 O O . GLY A 1 81 ? -5.698 10.626 10.460 1.00 64.31 81 GLY A O 1
ATOM 579 N N . ALA A 1 82 ? -5.366 12.659 11.350 1.00 58.22 82 ALA A N 1
ATOM 580 C CA . ALA A 1 82 ? -3.972 12.757 10.933 1.00 58.22 82 ALA A CA 1
ATOM 581 C C . ALA A 1 82 ? -3.127 11.730 11.709 1.00 58.22 82 ALA A C 1
ATOM 583 O O . ALA A 1 82 ? -3.250 11.616 12.926 1.00 58.22 82 ALA A O 1
ATOM 584 N N . GLY A 1 83 ? -2.276 10.974 11.010 1.00 63.84 83 GLY A N 1
ATOM 585 C CA . GLY A 1 83 ? -1.413 9.959 11.630 1.00 63.84 83 GLY A CA 1
ATOM 586 C C . GLY A 1 83 ? -2.089 8.617 11.937 1.00 63.84 83 GLY A C 1
ATOM 587 O O . GLY A 1 83 ? -1.434 7.736 12.485 1.00 63.84 83 GLY A O 1
ATOM 588 N N . ALA A 1 84 ? -3.356 8.423 11.549 1.00 74.94 84 ALA A N 1
ATOM 589 C CA . ALA A 1 84 ? -4.062 7.150 11.726 1.00 74.94 84 ALA A CA 1
ATOM 590 C C . ALA A 1 84 ? -3.470 6.001 10.895 1.00 74.94 84 ALA A C 1
ATOM 592 O O . ALA A 1 84 ? -3.696 4.838 11.218 1.00 74.94 84 ALA A O 1
ATOM 593 N N . VAL A 1 85 ? -2.716 6.326 9.836 1.00 84.31 85 VAL A N 1
ATOM 594 C CA . VAL A 1 85 ? -2.028 5.362 8.976 1.00 84.31 85 VAL A CA 1
ATOM 595 C C . VAL A 1 85 ? -0.581 5.775 8.769 1.00 84.31 85 VAL A C 1
ATOM 597 O O . VAL A 1 85 ? -0.296 6.901 8.358 1.00 84.31 85 VAL A O 1
ATOM 600 N N . ARG A 1 86 ? 0.326 4.823 8.976 1.00 86.81 86 ARG A N 1
ATOM 601 C CA . ARG A 1 86 ? 1.718 4.899 8.544 1.00 86.81 86 ARG A CA 1
ATOM 602 C C . ARG A 1 86 ? 1.940 3.890 7.427 1.00 86.81 86 ARG A C 1
ATOM 604 O O . ARG A 1 86 ? 1.494 2.749 7.505 1.00 86.81 86 ARG A O 1
ATOM 611 N N . THR A 1 87 ? 2.630 4.311 6.372 1.00 85.75 87 THR A N 1
ATOM 612 C CA . THR A 1 87 ? 2.920 3.445 5.227 1.00 85.75 87 THR A CA 1
ATOM 613 C C . THR A 1 87 ? 4.410 3.424 4.951 1.00 85.75 87 THR A C 1
ATOM 615 O O . THR A 1 87 ? 5.034 4.475 4.824 1.00 85.75 87 THR A O 1
ATOM 618 N N . THR A 1 88 ? 4.973 2.226 4.833 1.00 86.19 88 THR A N 1
ATOM 619 C CA . THR A 1 88 ? 6.370 2.020 4.446 1.00 86.19 88 THR A CA 1
ATOM 620 C C . THR A 1 88 ? 6.406 1.198 3.169 1.00 86.19 88 THR A C 1
ATOM 622 O O . THR A 1 88 ? 5.898 0.080 3.137 1.00 86.19 88 THR A O 1
ATOM 625 N N . LEU A 1 89 ? 7.018 1.738 2.117 1.00 85.38 89 LEU A N 1
ATOM 626 C CA . LEU A 1 89 ? 7.196 1.041 0.847 1.00 85.38 89 LEU A CA 1
ATOM 627 C C . LEU A 1 89 ? 8.650 0.597 0.712 1.00 85.38 89 LEU A C 1
ATOM 629 O O . LEU A 1 89 ? 9.562 1.420 0.801 1.00 85.38 89 LEU A O 1
ATOM 633 N N . ARG A 1 90 ? 8.872 -0.696 0.461 1.00 84.38 90 ARG A N 1
ATOM 634 C CA . ARG A 1 90 ? 10.197 -1.211 0.105 1.00 84.38 90 ARG A CA 1
ATOM 635 C C . ARG A 1 90 ? 10.276 -1.444 -1.393 1.00 84.38 90 ARG A C 1
ATOM 637 O O . ARG A 1 90 ? 9.493 -2.207 -1.962 1.00 84.38 90 ARG A O 1
ATOM 644 N N . ALA A 1 91 ? 11.257 -0.807 -2.018 1.00 82.94 91 ALA A N 1
ATOM 645 C CA . ALA A 1 91 ? 11.582 -0.991 -3.421 1.00 82.94 91 ALA A CA 1
ATOM 646 C C . ALA A 1 91 ? 13.077 -1.256 -3.597 1.00 82.94 91 ALA A C 1
ATOM 648 O O . ALA A 1 91 ? 13.897 -0.802 -2.803 1.00 82.94 91 ALA A O 1
ATOM 649 N N . SER A 1 92 ? 13.424 -1.995 -4.647 1.00 78.56 92 SER A N 1
ATOM 650 C CA . SER A 1 92 ? 14.812 -2.300 -5.002 1.00 78.56 92 SER A CA 1
ATOM 651 C C . SER A 1 92 ? 15.048 -2.032 -6.482 1.00 78.56 92 SER A C 1
ATOM 653 O O . SER A 1 92 ? 14.183 -2.360 -7.298 1.00 78.56 92 SER A O 1
ATOM 655 N N . HIS A 1 93 ? 16.227 -1.520 -6.829 1.00 74.38 93 HIS A N 1
ATOM 656 C CA . HIS A 1 93 ? 16.693 -1.468 -8.212 1.00 74.38 93 HIS A CA 1
ATOM 657 C C . HIS A 1 93 ? 16.972 -2.898 -8.702 1.00 74.38 93 HIS A C 1
ATOM 659 O O . HIS A 1 93 ? 17.572 -3.682 -7.961 1.00 74.38 93 HIS A O 1
ATOM 665 N N . ARG A 1 94 ? 16.484 -3.268 -9.891 1.00 58.62 94 ARG A N 1
ATOM 666 C CA . ARG A 1 94 ? 16.629 -4.629 -10.430 1.00 58.62 94 ARG A CA 1
ATOM 667 C C . ARG A 1 94 ? 17.160 -4.633 -11.849 1.00 58.62 94 ARG A C 1
ATOM 669 O O . ARG A 1 94 ? 16.590 -3.902 -12.690 1.00 58.62 94 ARG A O 1
#

pLDDT: mean 82.93, std 9.45, range [54.19, 92.0]